Protein AF-A0A0L8LZT3-F1 (afdb_monomer_lite)

Radius of gyration: 16.88 Å; chains: 1; bounding box: 36×37×38 Å

Organism: NCBI:txid67356

Secondary structure (DSSP, 8-state):
-----PPP-PPTTS--SPPP-------TTPPP----HHHH-BTTB-HHHHHHHHHHHHHHHHHTTSS---TTT----S--SS--SEEEEE-SS-EEEEE-PPPPPP-

Foldseek 3Di:
DDDDDADDDDDPPPDDDDHDDDDDDDDPLDDDADDDQLQQDDPVGDNVRSVVVCVVPVVVVSVVVPPDPDPVPDPDDPDPDPDAQWDWDDDPRDIGTDGDDDDPPDD

InterPro domains:
  IPR001932 PPM-type phosphatase-like domain [PF07228] (3-58)
  IPR036457 PPM-type phosphatase-like domain superfamily [G3DSA:3.60.40.10] (1-75)

Structure (mmCIF, N/CA/C/O backbone):
data_AF-A0A0L8LZT3-F1
#
_entry.id   AF-A0A0L8LZT3-F1
#
loop_
_atom_site.group_PDB
_atom_site.id
_atom_site.type_symbol
_atom_site.label_atom_id
_atom_site.label_alt_id
_atom_site.label_comp_id
_atom_site.label_asym_id
_atom_site.label_entity_id
_atom_site.label_seq_id
_atom_site.pdbx_PDB_ins_code
_atom_site.Cartn_x
_atom_site.Cartn_y
_atom_site.Cartn_z
_atom_site.occupancy
_atom_site.B_iso_or_equiv
_atom_site.auth_seq_id
_atom_site.auth_comp_id
_atom_site.auth_asym_id
_atom_site.auth_atom_id
_atom_site.pdbx_PDB_model_num
ATOM 1 N N . MET A 1 1 ? -11.358 5.050 1.222 1.00 79.56 1 MET A N 1
ATOM 2 C CA . MET A 1 1 ? -9.973 4.613 0.958 1.00 79.56 1 MET A CA 1
ATOM 3 C C . MET A 1 1 ? -9.422 5.506 -0.126 1.00 79.56 1 MET A C 1
ATOM 5 O O . MET A 1 1 ? -10.138 5.769 -1.084 1.00 79.56 1 MET A O 1
ATOM 9 N N . GLU A 1 2 ? -8.191 5.956 0.040 1.00 85.88 2 GLU A N 1
ATOM 10 C CA . GLU A 1 2 ? -7.458 6.746 -0.943 1.00 85.88 2 GLU A CA 1
ATOM 11 C C . GLU A 1 2 ? -6.266 5.917 -1.426 1.00 85.88 2 GLU A C 1
ATOM 13 O O . GLU A 1 2 ? -5.649 5.213 -0.624 1.00 85.88 2 GLU A O 1
ATOM 18 N N . PHE A 1 3 ? -5.993 5.946 -2.732 1.00 86.88 3 PHE A N 1
ATOM 19 C CA . PHE A 1 3 ? -4.765 5.383 -3.288 1.00 86.88 3 PHE A CA 1
ATOM 20 C C . PHE A 1 3 ? -3.759 6.509 -3.429 1.00 86.88 3 PHE A C 1
ATOM 22 O O . PHE A 1 3 ? -4.098 7.571 -3.941 1.00 86.88 3 PHE A O 1
ATOM 29 N N . VAL A 1 4 ? -2.544 6.261 -2.959 1.00 88.75 4 VAL A N 1
ATOM 30 C CA . VAL A 1 4 ? -1.486 7.258 -2.981 1.00 88.75 4 VAL A CA 1
ATOM 31 C C . VAL A 1 4 ? -0.735 7.166 -4.301 1.00 88.75 4 VAL A C 1
ATOM 33 O O . VAL A 1 4 ? -0.240 6.093 -4.651 1.00 88.75 4 VAL A O 1
ATOM 36 N N . ASP A 1 5 ? -0.615 8.293 -4.994 1.00 86.81 5 ASP A N 1
ATOM 37 C CA . ASP A 1 5 ? 0.240 8.410 -6.170 1.00 86.81 5 ASP A CA 1
ATOM 38 C C . ASP A 1 5 ? 1.712 8.351 -5.740 1.00 86.81 5 ASP A C 1
ATOM 40 O O . ASP A 1 5 ? 2.230 9.257 -5.087 1.00 86.81 5 ASP A O 1
ATOM 44 N N . LEU A 1 6 ? 2.385 7.250 -6.080 1.00 86.62 6 LEU A N 1
ATOM 45 C CA . LEU A 1 6 ? 3.790 7.017 -5.752 1.00 86.62 6 LEU A CA 1
ATOM 46 C C . LEU A 1 6 ? 4.687 7.292 -6.968 1.00 86.62 6 LEU A C 1
ATOM 48 O O . LEU A 1 6 ? 4.317 6.944 -8.095 1.00 86.62 6 LEU A O 1
ATOM 52 N N . PRO A 1 7 ? 5.894 7.854 -6.766 1.00 85.00 7 PRO A N 1
ATOM 53 C CA . PRO A 1 7 ? 6.863 7.995 -7.841 1.00 85.00 7 PRO A CA 1
ATOM 54 C C . PRO A 1 7 ? 7.241 6.616 -8.393 1.00 85.00 7 PRO A C 1
ATOM 56 O O . PRO A 1 7 ? 7.458 5.652 -7.655 1.00 85.00 7 PRO A O 1
ATOM 59 N N . SER A 1 8 ? 7.324 6.515 -9.719 1.00 81.94 8 SER A N 1
ATOM 60 C CA . SER A 1 8 ? 7.755 5.283 -10.379 1.00 81.94 8 SER A CA 1
ATOM 61 C C . SER A 1 8 ? 9.250 5.053 -10.149 1.00 81.94 8 SER A C 1
ATOM 63 O O . SER A 1 8 ? 10.064 5.942 -10.386 1.00 81.94 8 SER A O 1
ATOM 65 N N . GLY A 1 9 ? 9.623 3.843 -9.731 1.00 76.69 9 GLY A N 1
ATOM 66 C CA . GLY A 1 9 ? 11.012 3.451 -9.497 1.00 76.69 9 GLY A CA 1
ATOM 67 C C . GLY A 1 9 ? 11.359 2.140 -10.192 1.00 76.69 9 GLY A C 1
ATOM 68 O O . GLY A 1 9 ? 10.525 1.241 -10.305 1.00 76.69 9 GLY A O 1
ATOM 69 N N . ALA A 1 10 ? 12.606 2.014 -10.651 1.00 76.62 10 ALA A N 1
ATOM 70 C CA . ALA A 1 10 ? 13.106 0.738 -11.153 1.00 76.62 10 ALA A CA 1
ATOM 71 C C . ALA A 1 10 ? 13.171 -0.301 -10.012 1.00 76.62 10 ALA A C 1
ATOM 73 O O . ALA A 1 10 ? 13.448 0.071 -8.868 1.00 76.62 10 ALA A O 1
ATOM 74 N N . PRO A 1 11 ? 12.979 -1.604 -10.292 1.00 78.31 11 PRO A N 1
ATOM 75 C CA . PRO A 1 11 ? 13.164 -2.641 -9.284 1.00 78.31 11 PRO A CA 1
ATOM 76 C C . PRO A 1 11 ? 14.560 -2.601 -8.646 1.00 78.31 11 PRO A C 1
ATOM 78 O O . PRO A 1 11 ? 15.563 -2.279 -9.293 1.00 78.31 11 PRO A O 1
ATOM 81 N N . LEU A 1 12 ? 14.630 -2.978 -7.368 1.00 78.94 12 LEU A N 1
ATOM 82 C CA . LEU A 1 12 ? 15.883 -3.040 -6.616 1.00 78.94 12 LEU A CA 1
ATOM 83 C C . LEU A 1 12 ? 16.912 -3.943 -7.318 1.00 78.94 12 LEU A C 1
ATOM 85 O O . LEU A 1 12 ? 16.589 -5.034 -7.783 1.00 78.94 12 LEU A O 1
ATOM 89 N N . GLY A 1 13 ? 18.172 -3.502 -7.349 1.00 73.31 13 GLY A N 1
ATOM 90 C CA . GLY A 1 13 ? 19.298 -4.293 -7.859 1.00 73.31 13 GLY A CA 1
ATOM 91 C C . GLY A 1 13 ? 19.539 -4.221 -9.370 1.00 73.31 13 GLY A C 1
ATOM 92 O O . GLY A 1 13 ? 20.522 -4.787 -9.836 1.00 73.31 13 GLY A O 1
ATOM 93 N N . LEU A 1 14 ? 18.709 -3.498 -10.129 1.00 76.75 14 LEU A N 1
ATOM 94 C CA . LEU A 1 14 ? 18.889 -3.336 -11.580 1.00 76.75 14 LEU A CA 1
ATOM 95 C C . LEU A 1 14 ? 19.781 -2.151 -11.984 1.00 76.75 14 LEU A C 1
ATOM 97 O O . LEU A 1 14 ? 20.050 -1.990 -13.168 1.00 76.75 14 LEU A O 1
ATOM 101 N N . GLY A 1 15 ? 20.258 -1.351 -11.024 1.00 66.12 15 GLY A N 1
ATOM 102 C CA . GLY A 1 15 ? 21.039 -0.141 -11.300 1.00 66.12 15 GLY A CA 1
ATOM 103 C C . GLY A 1 15 ? 20.192 0.908 -12.025 1.00 66.12 15 GLY A C 1
ATOM 104 O O . GLY A 1 15 ? 20.108 0.916 -13.248 1.00 66.12 15 GLY A O 1
ATOM 105 N N . GLY A 1 16 ? 19.542 1.790 -11.265 1.00 72.19 16 GLY A N 1
ATOM 106 C CA . GLY A 1 16 ? 18.647 2.823 -11.791 1.00 72.19 16 GLY A CA 1
ATOM 107 C C . GLY A 1 16 ? 18.837 4.175 -11.106 1.00 72.19 16 GLY A C 1
ATOM 108 O O . GLY A 1 16 ? 19.730 4.339 -10.273 1.00 72.19 16 GLY A O 1
ATOM 109 N N . MET A 1 17 ? 17.983 5.136 -11.473 1.00 72.62 17 MET A N 1
ATOM 110 C CA . MET A 1 17 ? 17.859 6.436 -10.802 1.00 72.62 17 MET A CA 1
ATOM 111 C C . MET A 1 17 ? 17.657 6.257 -9.284 1.00 72.62 17 MET A C 1
ATOM 113 O O . MET A 1 17 ? 17.141 5.218 -8.862 1.00 72.62 17 MET A O 1
ATOM 117 N N . PRO A 1 18 ? 18.054 7.240 -8.452 1.00 78.38 18 PRO A N 1
ATOM 118 C CA . PRO A 1 18 ? 17.779 7.198 -7.019 1.00 78.38 18 PRO A CA 1
ATOM 119 C C . PRO A 1 18 ? 16.279 7.026 -6.756 1.00 78.38 18 PRO A C 1
ATOM 121 O O . PRO A 1 18 ? 15.449 7.576 -7.479 1.00 78.38 18 PRO A O 1
ATOM 124 N N . PHE A 1 19 ? 15.943 6.260 -5.717 1.00 80.31 19 PHE A N 1
ATOM 125 C CA . PHE A 1 19 ? 14.562 6.127 -5.268 1.00 80.31 19 PHE A CA 1
ATOM 126 C C . PHE A 1 19 ? 14.074 7.461 -4.714 1.00 80.31 19 PHE A C 1
ATOM 128 O O . PHE A 1 19 ? 14.732 8.065 -3.867 1.00 80.31 19 PHE A O 1
ATOM 135 N N . GLU A 1 20 ? 12.913 7.890 -5.188 1.00 81.56 20 GLU A N 1
ATOM 136 C CA . GLU A 1 20 ? 12.195 9.027 -4.638 1.00 81.56 20 GLU A CA 1
ATOM 137 C C . GLU A 1 20 ? 11.222 8.535 -3.563 1.00 81.56 20 GLU A C 1
ATOM 139 O O . GLU A 1 20 ? 10.617 7.468 -3.692 1.00 81.56 20 GLU A O 1
ATOM 144 N N . ALA A 1 21 ? 11.107 9.298 -2.481 1.00 83.69 21 ALA A N 1
ATOM 145 C CA . ALA A 1 21 ? 10.193 9.025 -1.385 1.00 83.69 21 ALA A CA 1
ATOM 146 C C . ALA A 1 21 ? 9.211 10.186 -1.250 1.00 83.69 21 ALA A C 1
ATOM 148 O O . ALA A 1 21 ? 9.562 11.335 -1.513 1.00 83.69 21 ALA A O 1
ATOM 149 N N . ILE A 1 22 ? 8.000 9.869 -0.803 1.00 88.62 22 ILE A N 1
ATOM 150 C CA . ILE A 1 22 ? 6.995 10.862 -0.438 1.00 88.62 22 ILE A CA 1
ATOM 151 C C . ILE A 1 22 ? 6.677 10.741 1.047 1.00 88.62 22 ILE A C 1
ATOM 153 O O . ILE A 1 22 ? 6.777 9.660 1.635 1.00 88.62 22 ILE A O 1
ATOM 157 N N . GLU A 1 23 ? 6.266 11.854 1.634 1.00 89.94 23 GLU A N 1
ATOM 158 C CA . GLU A 1 23 ? 5.782 11.925 3.006 1.00 89.94 23 GLU A CA 1
ATOM 159 C C . GLU A 1 23 ? 4.274 12.185 2.981 1.00 89.94 23 GLU A C 1
ATOM 161 O O . GLU A 1 23 ? 3.776 12.948 2.153 1.00 89.94 23 GLU A O 1
ATOM 166 N N . LEU A 1 24 ? 3.542 11.506 3.863 1.00 87.81 24 LEU A N 1
ATOM 167 C CA . LEU A 1 24 ? 2.086 11.574 3.949 1.00 87.81 24 LEU A CA 1
ATOM 168 C C . LEU A 1 24 ? 1.693 11.820 5.400 1.00 87.81 24 LEU A C 1
ATOM 170 O O . LEU A 1 24 ? 2.098 11.069 6.289 1.00 87.81 24 LEU A O 1
ATOM 174 N N . GLU A 1 25 ? 0.856 12.826 5.619 1.00 88.62 25 GLU A N 1
ATOM 175 C CA . GLU A 1 25 ? 0.235 13.082 6.915 1.00 88.62 25 GLU A CA 1
ATOM 176 C C . GLU A 1 25 ? -1.038 12.240 7.047 1.00 88.62 25 GLU A C 1
ATOM 178 O O . GLU A 1 25 ? -1.945 12.324 6.217 1.00 88.62 25 GLU A O 1
ATOM 183 N N . LEU A 1 26 ? -1.114 11.420 8.096 1.00 85.19 26 LEU A N 1
ATOM 184 C CA . LEU A 1 26 ? -2.251 10.541 8.363 1.00 85.19 26 LEU A CA 1
ATOM 185 C C . LEU A 1 26 ? -2.900 10.918 9.694 1.00 85.19 26 LEU A C 1
ATOM 187 O O . LEU A 1 26 ? -2.217 11.080 10.705 1.00 85.19 26 LEU A O 1
ATOM 191 N N . ALA A 1 27 ? -4.232 11.003 9.714 1.00 84.50 27 ALA A N 1
ATOM 192 C CA . ALA A 1 27 ? -4.962 11.181 10.964 1.00 84.50 27 ALA A CA 1
ATOM 193 C C . ALA A 1 27 ? -4.723 9.982 11.898 1.00 84.50 27 ALA A C 1
ATOM 195 O O . ALA A 1 27 ? -4.590 8.843 11.438 1.00 84.50 27 ALA A O 1
ATOM 196 N N . GLU A 1 28 ? -4.705 10.220 13.210 1.00 78.94 28 GLU A N 1
ATOM 197 C CA . GLU A 1 28 ? -4.539 9.153 14.200 1.00 78.94 28 GLU A CA 1
ATOM 198 C C . GLU A 1 28 ? -5.595 8.048 14.004 1.00 78.94 28 GLU A C 1
ATOM 200 O O . GLU A 1 28 ? -6.771 8.325 13.774 1.00 78.94 28 GLU A O 1
ATOM 205 N N . GLY A 1 29 ? -5.157 6.786 14.050 1.00 77.06 29 GLY A N 1
ATOM 206 C CA . GLY A 1 29 ? -6.012 5.623 13.783 1.00 77.06 29 GLY A CA 1
ATOM 207 C C . GLY A 1 29 ? -6.235 5.309 12.298 1.00 77.06 29 GLY A C 1
ATOM 208 O O . GLY A 1 29 ? -6.929 4.344 11.984 1.00 77.06 29 GLY A O 1
ATOM 209 N N . SER A 1 30 ? -5.642 6.067 11.369 1.00 81.19 30 SER A N 1
ATOM 210 C CA . SER A 1 30 ? -5.760 5.760 9.939 1.00 81.19 30 SER A CA 1
ATOM 211 C C . SER A 1 30 ? -4.949 4.511 9.568 1.00 81.19 30 SER A C 1
ATOM 213 O O . SER A 1 30 ? -3.743 4.462 9.828 1.00 81.19 30 SER A O 1
ATOM 215 N N . PRO A 1 31 ? -5.559 3.505 8.918 1.00 79.44 31 PRO A N 1
ATOM 216 C CA . PRO A 1 31 ? -4.834 2.339 8.429 1.00 79.44 31 PRO A CA 1
ATOM 217 C C . PRO A 1 31 ? -4.013 2.684 7.177 1.00 79.44 31 PRO A C 1
ATOM 219 O O . PRO A 1 31 ? -4.550 3.194 6.193 1.00 79.44 31 PRO A O 1
ATOM 222 N N . LEU A 1 32 ? -2.732 2.311 7.163 1.00 83.69 32 LEU A N 1
ATOM 223 C CA . LEU A 1 32 ? -1.922 2.256 5.944 1.00 83.69 32 LEU A CA 1
ATOM 224 C C . LEU A 1 32 ? -1.861 0.809 5.445 1.00 83.69 32 LEU A C 1
ATOM 226 O O . LEU A 1 32 ? -1.440 -0.089 6.177 1.00 83.69 32 LEU A O 1
ATOM 230 N N . VAL A 1 33 ? -2.273 0.575 4.198 1.00 83.25 33 VAL A N 1
ATOM 231 C CA . VAL A 1 33 ? -2.291 -0.762 3.589 1.00 83.25 33 VAL A CA 1
ATOM 232 C C . VAL A 1 33 ? -1.333 -0.798 2.406 1.00 83.25 33 VAL A C 1
ATOM 234 O O . VAL A 1 33 ? -1.549 -0.129 1.402 1.00 83.25 33 VAL A O 1
ATOM 237 N N . LEU A 1 34 ? -0.292 -1.622 2.522 1.00 83.62 34 LEU A N 1
ATOM 238 C CA . LEU A 1 34 ? 0.648 -1.929 1.447 1.00 83.62 34 LEU A CA 1
ATOM 239 C C . LEU A 1 34 ? 0.216 -3.232 0.770 1.00 83.62 34 LEU A C 1
ATOM 241 O O . LEU A 1 34 ? -0.077 -4.223 1.445 1.00 83.62 34 LEU A O 1
ATOM 245 N N . TYR A 1 35 ? 0.193 -3.245 -0.558 1.00 80.56 35 TYR A N 1
ATOM 246 C CA . TYR A 1 35 ? -0.118 -4.431 -1.348 1.00 80.56 35 TYR A CA 1
ATOM 247 C C . TYR A 1 35 ? 0.849 -4.576 -2.524 1.00 80.56 35 TYR A C 1
ATOM 249 O O . TYR A 1 35 ? 1.611 -3.671 -2.845 1.00 80.56 35 TYR A O 1
ATOM 257 N N . THR A 1 36 ? 0.831 -5.754 -3.138 1.00 80.00 36 THR A N 1
ATOM 258 C CA . THR A 1 36 ? 1.597 -6.088 -4.345 1.00 80.00 36 THR A CA 1
ATOM 259 C C . THR A 1 36 ? 0.631 -6.467 -5.455 1.00 80.00 36 THR A C 1
ATOM 261 O O . THR A 1 36 ? -0.452 -6.966 -5.141 1.00 80.00 36 THR A O 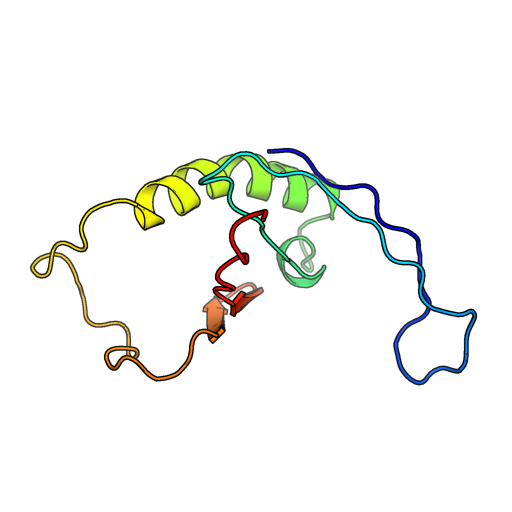1
ATOM 264 N N . ASP A 1 37 ? 1.044 -6.349 -6.714 1.00 79.44 37 ASP A N 1
ATOM 265 C CA . ASP A 1 37 ? 0.192 -6.625 -7.882 1.00 79.44 37 ASP A CA 1
ATOM 266 C C . ASP A 1 37 ? -0.496 -7.990 -7.809 1.00 79.44 37 ASP A C 1
ATOM 268 O O . ASP A 1 37 ? -1.697 -8.073 -8.017 1.00 79.44 37 ASP A O 1
ATOM 272 N N . GLY A 1 38 ? 0.184 -9.038 -7.332 1.00 77.94 38 GLY A N 1
ATOM 273 C CA . GLY A 1 38 ? -0.424 -10.368 -7.160 1.00 77.94 38 GLY A CA 1
ATOM 274 C C . GLY A 1 38 ? -1.590 -10.463 -6.156 1.00 77.94 38 GLY A C 1
ATOM 275 O O . GLY A 1 38 ? -2.137 -11.545 -5.971 1.00 77.94 38 GLY A O 1
ATOM 276 N N . LEU A 1 39 ? -1.956 -9.383 -5.454 1.00 77.56 39 LEU A N 1
ATOM 277 C CA . LEU A 1 39 ? -3.193 -9.306 -4.666 1.00 77.56 39 LEU A CA 1
ATOM 278 C C . LEU A 1 39 ? -4.394 -8.870 -5.518 1.00 77.56 39 LEU A C 1
ATOM 280 O O . LEU A 1 39 ? -5.518 -9.295 -5.242 1.00 77.56 39 LEU A O 1
ATOM 284 N N . ILE A 1 40 ? -4.155 -8.025 -6.522 1.00 83.19 40 ILE A N 1
ATOM 285 C CA . ILE A 1 40 ? -5.176 -7.393 -7.368 1.00 83.19 40 ILE A CA 1
ATOM 286 C C . ILE A 1 40 ? -5.239 -8.018 -8.760 1.00 83.19 40 ILE A C 1
ATOM 288 O O . ILE A 1 40 ? -6.320 -8.143 -9.320 1.00 83.19 40 ILE A O 1
ATOM 292 N N . GLU A 1 41 ? -4.124 -8.535 -9.251 1.00 80.56 41 GLU A N 1
ATOM 293 C CA . GLU A 1 41 ? -3.976 -9.183 -10.544 1.00 80.56 41 GLU A CA 1
ATOM 294 C C . GLU A 1 41 ? -3.966 -10.709 -10.370 1.00 80.56 41 GLU A C 1
ATOM 296 O O . GLU A 1 41 ? -3.201 -11.259 -9.573 1.00 80.56 41 GLU A O 1
ATOM 301 N N . ASP A 1 42 ? -4.820 -11.409 -11.118 1.00 80.19 42 ASP A N 1
ATOM 302 C CA . ASP A 1 42 ? -4.690 -12.851 -11.335 1.00 80.19 42 ASP A CA 1
ATOM 303 C C . ASP A 1 42 ? -5.032 -13.215 -12.791 1.00 80.19 42 ASP A C 1
ATOM 305 O O . ASP A 1 42 ? -5.348 -12.355 -13.608 1.00 80.19 42 ASP A O 1
ATOM 309 N N . ARG A 1 43 ? -4.954 -14.503 -13.157 1.00 76.88 43 ARG A N 1
ATOM 310 C CA . ARG A 1 43 ? -5.169 -14.954 -14.550 1.00 76.88 43 ARG A CA 1
ATOM 311 C C . ARG A 1 43 ? -6.561 -14.631 -15.111 1.00 76.88 43 ARG A C 1
ATOM 313 O O . ARG A 1 43 ? -6.759 -14.757 -16.318 1.00 76.88 43 ARG A O 1
ATOM 320 N N . HIS A 1 44 ? -7.518 -14.305 -14.252 1.00 78.12 44 HIS A N 1
ATOM 321 C CA . HIS A 1 44 ? -8.920 -14.086 -14.583 1.00 78.12 44 HIS A CA 1
ATOM 322 C C . HIS A 1 44 ? -9.422 -12.693 -14.187 1.00 78.12 44 HIS A C 1
ATOM 324 O O . HIS A 1 44 ? -10.578 -12.384 -14.476 1.00 78.12 44 HIS A O 1
ATOM 330 N N . ARG A 1 45 ? -8.591 -11.863 -13.546 1.00 79.81 45 ARG A N 1
ATOM 331 C CA . ARG A 1 45 ? -8.974 -10.549 -13.025 1.00 79.81 45 ARG A CA 1
ATOM 332 C C . ARG A 1 45 ? -7.927 -9.499 -13.381 1.00 79.81 45 ARG A C 1
ATOM 334 O O . ARG A 1 45 ? -6.755 -9.652 -13.041 1.00 79.81 45 ARG A O 1
ATOM 341 N N . ASP A 1 46 ? -8.377 -8.432 -14.033 1.00 84.75 46 ASP A N 1
ATOM 342 C CA . ASP A 1 46 ? -7.560 -7.251 -14.307 1.00 84.75 46 ASP A CA 1
ATOM 343 C C . ASP A 1 46 ? -7.327 -6.389 -13.053 1.00 84.75 46 ASP A C 1
ATOM 345 O O . ASP A 1 46 ? -7.962 -6.553 -12.006 1.00 84.75 46 ASP A O 1
ATOM 349 N N . ILE A 1 47 ? -6.374 -5.466 -13.180 1.00 83.50 47 ILE A N 1
ATOM 350 C CA . ILE A 1 47 ? -5.927 -4.565 -12.114 1.00 83.50 47 ILE A CA 1
ATOM 351 C C . ILE A 1 47 ? -7.084 -3.705 -11.592 1.00 83.50 47 ILE A C 1
ATOM 353 O O . ILE A 1 47 ? -7.263 -3.613 -10.378 1.00 83.50 47 ILE A O 1
ATOM 357 N N . ASP A 1 48 ? -7.884 -3.115 -12.481 1.00 85.75 48 ASP A N 1
ATOM 358 C CA . ASP A 1 48 ? -8.959 -2.188 -12.111 1.00 85.75 48 ASP A CA 1
ATOM 359 C C . ASP A 1 48 ? -10.034 -2.895 -11.274 1.00 85.75 48 ASP A C 1
ATOM 361 O O . ASP A 1 48 ? -10.376 -2.450 -10.174 1.00 85.75 48 ASP A O 1
ATOM 365 N N . SER A 1 49 ? -10.474 -4.069 -11.727 1.00 86.12 49 SER A N 1
ATOM 366 C CA . SER A 1 49 ? -11.421 -4.933 -11.018 1.00 86.12 49 SER A CA 1
ATOM 367 C C . SER A 1 49 ? -10.872 -5.393 -9.660 1.00 86.12 49 SER A C 1
ATOM 369 O O . SER A 1 49 ? -11.605 -5.494 -8.672 1.00 86.12 49 SER A O 1
ATOM 371 N N . GLY A 1 50 ? -9.566 -5.672 -9.580 1.00 86.31 50 GLY A N 1
ATOM 372 C CA . GLY A 1 50 ? -8.889 -6.008 -8.328 1.00 86.31 50 GLY A CA 1
ATOM 373 C C . GLY A 1 50 ? -8.859 -4.848 -7.327 1.00 86.31 50 GLY A C 1
ATOM 374 O O . GLY A 1 50 ? -9.068 -5.059 -6.127 1.00 86.31 50 GLY A O 1
ATOM 375 N N . LEU A 1 51 ? -8.641 -3.621 -7.808 1.00 87.88 51 LEU A N 1
ATOM 376 C CA . LEU A 1 51 ? -8.647 -2.407 -6.988 1.00 87.88 51 LEU A CA 1
ATOM 377 C C . LEU A 1 51 ? -10.053 -2.056 -6.491 1.00 87.88 51 LEU A C 1
ATOM 379 O O . LEU A 1 51 ? -10.206 -1.690 -5.323 1.00 87.88 51 LEU A O 1
ATOM 383 N N . GLU A 1 52 ? -11.082 -2.204 -7.328 1.00 88.12 52 GLU A N 1
ATOM 384 C CA . GLU A 1 52 ? -12.481 -2.043 -6.910 1.00 88.12 52 GLU A CA 1
ATOM 385 C C . GLU A 1 52 ? -12.848 -3.034 -5.802 1.00 88.12 52 GLU A C 1
ATOM 387 O O . GLU A 1 52 ? -13.360 -2.642 -4.754 1.00 88.12 52 GLU A O 1
ATOM 392 N N . GLN A 1 53 ? -12.470 -4.304 -5.950 1.00 86.50 53 GLN A N 1
ATOM 393 C CA . GLN A 1 53 ? -12.718 -5.303 -4.914 1.00 86.50 53 GLN A CA 1
ATOM 394 C C . GLN A 1 53 ? -11.986 -4.992 -3.595 1.00 86.50 53 GLN A C 1
ATOM 396 O O . GLN A 1 53 ? -12.528 -5.232 -2.511 1.00 86.50 53 GLN A O 1
ATOM 401 N N . LEU A 1 54 ? -10.764 -4.450 -3.653 1.00 84.94 54 LEU A N 1
ATOM 402 C CA . LEU A 1 54 ? -10.067 -3.986 -2.450 1.00 84.94 54 LEU A CA 1
ATOM 403 C C . LEU A 1 54 ? -10.813 -2.840 -1.765 1.00 84.94 54 LEU A C 1
ATOM 405 O O . LEU A 1 54 ? -10.930 -2.862 -0.537 1.00 84.94 54 LEU A O 1
ATOM 409 N N . ARG A 1 55 ? -11.331 -1.871 -2.535 1.00 87.88 55 ARG A N 1
ATOM 410 C CA . ARG A 1 55 ? -12.114 -0.743 -1.999 1.00 87.88 55 ARG A CA 1
ATOM 411 C C . ARG A 1 55 ? -13.340 -1.219 -1.221 1.00 87.88 55 ARG A C 1
ATOM 413 O O . ARG A 1 55 ? -13.639 -0.633 -0.182 1.00 87.88 55 ARG A O 1
ATOM 420 N N . ASP A 1 56 ? -13.976 -2.296 -1.669 1.00 86.88 56 ASP A N 1
ATOM 421 C CA . ASP A 1 56 ? -15.172 -2.846 -1.026 1.00 86.88 56 ASP A CA 1
ATOM 422 C C . ASP A 1 56 ? -14.856 -3.674 0.229 1.00 86.88 56 ASP A C 1
ATOM 424 O O . ASP A 1 56 ? -15.541 -3.572 1.248 1.00 86.88 56 ASP A O 1
ATOM 428 N N . VAL A 1 57 ? -13.808 -4.505 0.188 1.00 85.31 57 VAL A N 1
ATOM 429 C CA . VAL A 1 57 ? -13.523 -5.481 1.257 1.00 85.31 57 VAL A CA 1
ATOM 430 C C . VAL A 1 57 ? -12.707 -4.883 2.404 1.00 85.31 57 VAL A C 1
ATOM 432 O O . VAL A 1 57 ? -12.896 -5.261 3.567 1.00 85.31 57 VAL A O 1
ATOM 435 N N . LEU A 1 58 ? -11.775 -3.970 2.111 1.00 83.25 58 LEU A N 1
ATOM 436 C CA . LEU A 1 58 ? -10.847 -3.449 3.116 1.00 83.25 58 LEU A CA 1
ATOM 437 C C . LEU A 1 58 ? -11.528 -2.718 4.282 1.00 83.25 58 LEU A C 1
ATOM 439 O O . LEU A 1 58 ? -11.123 -2.994 5.410 1.00 83.25 58 LEU A O 1
ATOM 443 N N . PRO A 1 59 ? -12.555 -1.864 4.103 1.00 82.75 59 PRO A N 1
ATOM 444 C CA . PRO A 1 59 ? -13.176 -1.152 5.224 1.00 82.75 59 PRO A CA 1
ATOM 445 C C . PRO A 1 59 ? -13.697 -2.088 6.324 1.00 82.75 59 PRO A C 1
ATOM 447 O O . PRO A 1 59 ? -13.397 -1.892 7.501 1.00 82.75 59 PRO A O 1
ATOM 450 N N . GLY A 1 60 ? -14.393 -3.168 5.949 1.00 77.19 60 GLY A N 1
ATOM 451 C CA . GLY A 1 60 ? -14.866 -4.176 6.907 1.00 77.19 60 GLY A CA 1
ATOM 452 C C . GLY A 1 60 ? -13.732 -4.995 7.536 1.00 77.19 60 GLY A C 1
ATOM 453 O O . GLY A 1 60 ? -13.865 -5.516 8.647 1.00 77.19 60 GLY A O 1
ATOM 454 N N . ARG A 1 61 ? -12.590 -5.106 6.846 1.00 77.50 61 ARG A N 1
ATOM 455 C CA . ARG A 1 61 ? -11.406 -5.815 7.341 1.00 77.50 61 ARG A CA 1
ATOM 456 C C . ARG A 1 61 ? -10.486 -4.976 8.218 1.00 77.50 61 ARG A C 1
ATOM 458 O O . ARG A 1 61 ? -9.825 -5.541 9.080 1.00 77.50 61 ARG A O 1
ATOM 465 N N . VAL A 1 62 ? -10.477 -3.665 8.037 1.00 74.44 62 VAL A N 1
ATOM 466 C CA . VAL A 1 62 ? -9.819 -2.728 8.946 1.00 74.44 62 VAL A CA 1
ATOM 467 C C . VAL A 1 62 ? -10.648 -2.577 10.217 1.00 74.44 62 VAL A C 1
ATOM 469 O O . VAL A 1 62 ? -10.099 -2.678 11.304 1.00 74.44 62 VAL A O 1
ATOM 472 N N . ALA A 1 63 ? -11.970 -2.408 10.108 1.00 69.75 63 ALA A N 1
ATOM 473 C CA . ALA A 1 63 ? -12.831 -2.176 11.273 1.00 69.75 63 ALA A CA 1
ATOM 474 C C . ALA A 1 63 ? -12.783 -3.317 12.312 1.00 69.75 63 ALA A C 1
ATOM 476 O O . ALA A 1 63 ? -12.988 -3.092 13.500 1.00 69.75 63 ALA A O 1
ATOM 477 N N . GLN A 1 64 ? -12.486 -4.547 11.881 1.00 67.50 64 GLN A N 1
ATOM 478 C CA . GLN A 1 64 ? -12.290 -5.686 12.787 1.00 67.50 64 GLN A CA 1
ATOM 479 C C . GLN A 1 64 ? -10.934 -5.690 13.514 1.00 67.50 64 GLN A C 1
ATOM 481 O O . GLN A 1 64 ? -10.772 -6.483 14.437 1.00 67.50 64 GLN A O 1
ATOM 486 N N . TRP A 1 65 ? -9.958 -4.868 13.114 1.00 68.6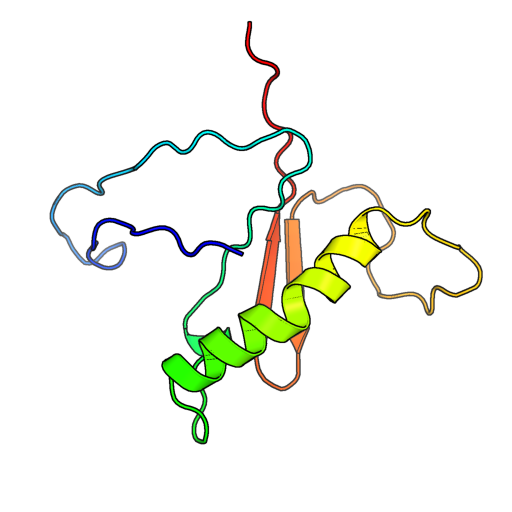2 65 TRP A N 1
ATOM 487 C CA . TRP A 1 65 ? -8.663 -4.774 13.802 1.00 68.62 65 TRP A CA 1
ATOM 488 C C . TRP A 1 65 ? -8.772 -4.050 15.148 1.00 68.62 65 TRP A C 1
ATOM 490 O O . TRP A 1 65 ? -8.051 -4.414 16.073 1.00 68.62 65 TRP A O 1
ATOM 500 N N . ASP A 1 66 ? -9.716 -3.114 15.276 1.00 59.62 66 ASP A N 1
ATOM 501 C CA . ASP A 1 66 ? -9.954 -2.338 16.503 1.00 59.62 66 ASP A CA 1
ATOM 502 C C . ASP A 1 66 ? -10.978 -2.973 17.455 1.00 59.62 66 ASP A C 1
ATOM 504 O O . ASP A 1 66 ? -11.178 -2.497 18.576 1.00 59.62 66 ASP A O 1
ATOM 508 N N . LEU 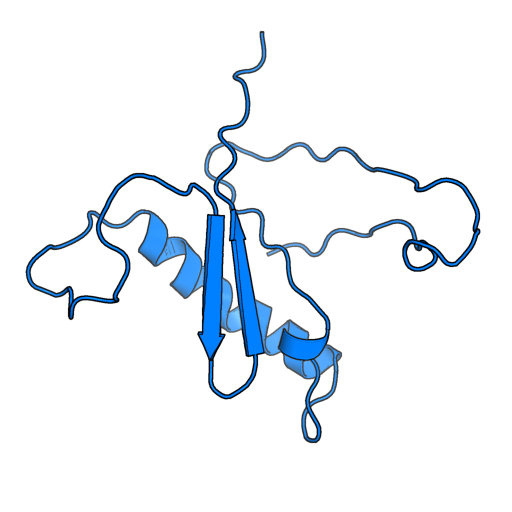A 1 67 ? -11.646 -4.058 17.046 1.00 56.94 67 LEU A N 1
ATOM 509 C CA . LEU A 1 67 ? -12.548 -4.773 17.944 1.00 56.94 67 LEU A CA 1
ATOM 510 C C . LEU A 1 67 ? -11.736 -5.459 19.055 1.00 56.94 67 LEU A C 1
ATOM 512 O O . LEU A 1 67 ? -10.720 -6.098 18.759 1.00 56.94 67 LEU A O 1
ATOM 516 N N . PRO A 1 68 ? -12.189 -5.398 20.327 1.00 54.25 68 PRO A N 1
ATOM 517 C CA . PRO A 1 68 ? -11.601 -6.196 21.391 1.00 54.25 68 PRO A CA 1
ATOM 518 C C . PRO A 1 68 ? -11.527 -7.646 20.928 1.00 54.25 68 PRO A C 1
ATOM 520 O O . PRO A 1 68 ? -12.528 -8.215 20.490 1.00 54.25 68 PRO A O 1
ATOM 523 N N . CYS A 1 69 ? -10.331 -8.227 20.983 1.00 54.31 69 CYS A N 1
ATOM 524 C CA . CYS A 1 69 ? -10.114 -9.606 20.578 1.00 54.31 69 CYS A CA 1
ATOM 525 C C . CYS A 1 69 ? -10.958 -10.506 21.496 1.00 54.31 69 CYS A C 1
ATOM 527 O O . CYS A 1 69 ? -10.551 -10.771 22.626 1.00 54.31 69 CYS A O 1
ATOM 529 N N . ASP A 1 70 ? -12.144 -10.932 21.051 1.00 51.22 70 ASP A N 1
ATOM 530 C CA . ASP A 1 70 ? -12.968 -11.884 21.792 1.00 51.22 70 ASP A CA 1
ATOM 531 C C . ASP A 1 70 ? -12.243 -13.243 21.797 1.00 51.22 70 ASP A C 1
ATOM 533 O O . ASP A 1 70 ? -12.056 -13.862 20.741 1.00 51.22 70 ASP A O 1
ATOM 537 N N . PRO A 1 71 ? -11.787 -13.727 22.965 1.00 55.31 71 PRO A N 1
ATOM 538 C CA . PRO A 1 71 ? -11.053 -14.981 23.042 1.00 55.31 71 PRO A CA 1
ATOM 539 C C . PRO A 1 71 ? -11.920 -16.199 22.681 1.00 55.31 71 PRO A C 1
ATOM 541 O O . PRO A 1 71 ? -11.359 -17.238 22.336 1.00 55.31 71 PRO A O 1
ATOM 544 N N . ALA A 1 72 ? -13.255 -16.096 22.732 1.00 55.31 72 ALA A N 1
ATOM 545 C CA . ALA A 1 72 ? -14.173 -17.216 22.520 1.00 55.31 72 ALA A CA 1
ATOM 546 C C . ALA A 1 72 ? -14.481 -17.497 21.037 1.00 55.31 72 ALA A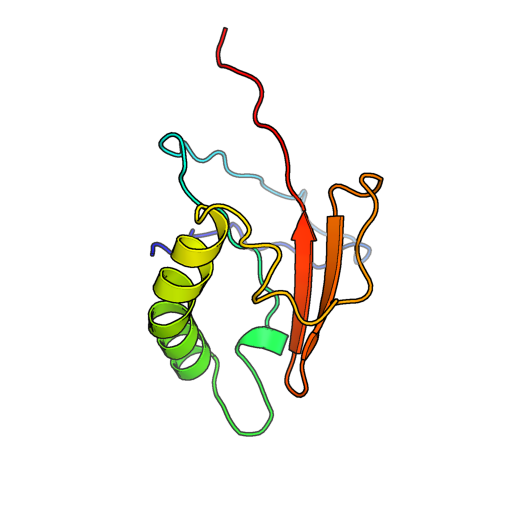 C 1
ATOM 548 O O . ALA A 1 72 ? -14.778 -18.635 20.675 1.00 55.31 72 ALA A O 1
ATOM 549 N N . THR A 1 73 ? -14.364 -16.496 20.160 1.00 52.12 73 THR A N 1
ATOM 550 C CA . THR A 1 73 ? -14.541 -16.648 18.702 1.00 52.12 73 THR A CA 1
ATOM 551 C C . THR A 1 73 ? -13.230 -16.929 17.963 1.00 52.12 73 THR A C 1
ATOM 553 O O . THR A 1 73 ? -13.226 -17.236 16.764 1.00 52.12 73 THR A O 1
ATOM 556 N N . ARG A 1 74 ? -12.091 -16.910 18.670 1.00 47.62 74 ARG A N 1
ATOM 557 C CA . ARG A 1 74 ? -10.788 -17.218 18.084 1.00 47.62 74 ARG A CA 1
ATOM 558 C C . ARG A 1 74 ? -10.630 -18.724 17.880 1.00 47.62 74 ARG A C 1
ATOM 560 O O . ARG A 1 74 ? -10.088 -19.436 18.718 1.00 47.62 74 ARG A O 1
ATOM 567 N N . ARG A 1 75 ? -10.972 -19.207 16.683 1.00 36.50 75 ARG A N 1
ATOM 568 C CA . ARG A 1 75 ? -10.288 -20.387 16.137 1.00 36.50 75 ARG A CA 1
ATOM 569 C C . ARG A 1 75 ? -8.793 -20.026 16.099 1.00 36.50 75 ARG A C 1
ATOM 571 O O . ARG A 1 75 ? -8.455 -19.031 15.451 1.00 36.50 75 ARG A O 1
ATOM 578 N N . PRO A 1 76 ? -7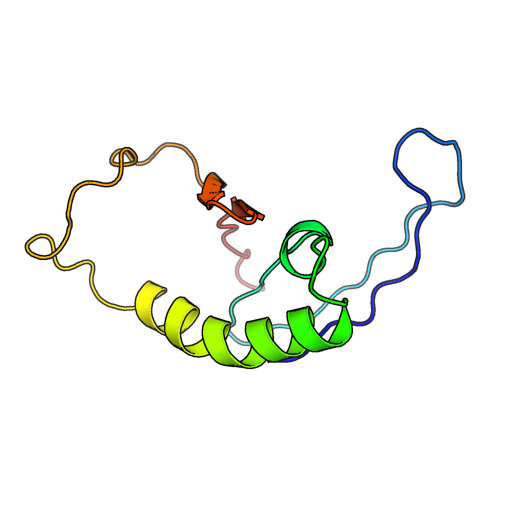.900 -20.730 16.819 1.00 38.47 76 PRO A N 1
ATOM 579 C CA . PRO A 1 76 ? -6.505 -20.324 16.913 1.00 38.47 76 PRO A CA 1
ATOM 580 C C . PRO A 1 76 ? -5.876 -20.355 15.517 1.00 38.47 76 PRO A C 1
ATOM 582 O O . PRO A 1 76 ? -5.627 -21.410 14.941 1.00 38.47 76 PRO A O 1
ATOM 585 N N . SER A 1 77 ? -5.640 -19.170 14.954 1.00 44.25 77 SER A N 1
ATOM 586 C CA . SER A 1 77 ? -4.629 -18.990 13.917 1.00 44.25 77 SER A CA 1
ATOM 587 C C . SER A 1 77 ? -3.274 -19.275 14.571 1.00 44.25 77 SER A C 1
ATOM 589 O O . SER A 1 77 ? -3.070 -18.795 15.689 1.00 44.25 77 SER A O 1
ATOM 591 N N . PRO A 1 78 ? -2.345 -20.006 13.927 1.00 38.09 78 PRO A N 1
ATOM 592 C CA . PRO A 1 78 ? -1.008 -20.263 14.462 1.00 38.09 78 PRO A CA 1
ATOM 593 C C . PRO A 1 78 ? -0.183 -18.966 14.461 1.00 38.09 78 PRO A C 1
ATOM 595 O O . PRO A 1 78 ? 0.643 -18.732 13.590 1.00 38.09 78 PRO A O 1
ATOM 598 N N . ALA A 1 79 ? -0.486 -18.072 15.399 1.00 44.09 79 ALA A N 1
ATOM 599 C CA . ALA A 1 79 ? 0.232 -16.841 15.701 1.00 44.09 79 ALA A CA 1
ATOM 600 C C . ALA A 1 79 ? -0.303 -16.290 17.034 1.00 44.09 79 ALA A C 1
ATOM 602 O O . ALA A 1 79 ? -1.097 -15.350 17.079 1.00 44.09 79 ALA A O 1
ATOM 603 N N . SER A 1 80 ? 0.089 -16.915 18.140 1.00 52.59 80 SER A N 1
ATOM 604 C CA . SER A 1 80 ? -0.155 -16.387 19.483 1.00 52.59 80 SER A CA 1
ATOM 605 C C . SER A 1 80 ? 1.126 -16.471 20.309 1.00 52.59 80 SER A C 1
ATOM 607 O O . SER A 1 80 ? 1.319 -17.415 21.067 1.00 52.59 80 SER A O 1
ATOM 609 N N . ALA A 1 81 ? 2.002 -15.480 20.126 1.00 43.88 81 ALA A N 1
ATOM 610 C CA . ALA A 1 81 ? 2.961 -14.989 21.119 1.00 43.88 81 ALA A CA 1
ATOM 611 C C . ALA A 1 81 ? 3.504 -13.612 20.663 1.00 43.88 81 ALA A C 1
ATOM 613 O O . ALA A 1 81 ? 3.712 -13.414 19.463 1.00 43.88 81 ALA A O 1
ATOM 614 N N . PRO A 1 82 ? 3.745 -12.652 21.576 1.00 55.78 82 PRO A N 1
ATOM 615 C CA . PRO A 1 82 ? 4.097 -11.279 21.218 1.00 55.78 82 PRO A CA 1
ATOM 616 C C . PRO A 1 82 ? 5.591 -11.172 20.894 1.00 55.78 82 PRO A C 1
ATOM 618 O O . PRO A 1 82 ? 6.374 -10.851 21.783 1.00 55.78 82 PRO A O 1
ATOM 621 N N . ARG A 1 83 ? 6.020 -11.487 19.659 1.00 42.00 83 ARG A N 1
ATOM 622 C CA . ARG A 1 83 ? 7.445 -11.366 19.260 1.00 42.00 83 ARG A CA 1
ATOM 623 C C . ARG A 1 83 ? 7.768 -10.942 17.826 1.00 42.00 83 ARG A C 1
ATOM 625 O O . ARG A 1 83 ? 8.941 -10.736 17.548 1.00 42.00 83 ARG A O 1
ATOM 632 N N . HIS A 1 84 ? 6.805 -10.699 16.942 1.00 44.69 84 HIS A N 1
ATOM 633 C CA . HIS A 1 84 ? 7.112 -10.173 15.606 1.00 44.69 84 HIS A CA 1
ATOM 634 C C . HIS A 1 84 ? 6.013 -9.190 15.192 1.00 44.69 84 HIS A C 1
ATOM 636 O O . HIS A 1 84 ? 4.900 -9.608 14.899 1.00 44.69 84 HIS A O 1
ATOM 642 N N . ARG A 1 85 ? 6.309 -7.880 15.188 1.00 60.97 85 ARG A N 1
ATOM 643 C CA . ARG A 1 85 ? 5.421 -6.804 14.681 1.00 60.97 85 ARG A CA 1
ATOM 644 C C . ARG A 1 85 ? 5.252 -6.855 13.155 1.00 60.97 85 ARG A C 1
ATOM 646 O O . ARG A 1 85 ? 4.987 -5.847 12.524 1.00 60.97 85 ARG A O 1
ATOM 653 N N . TRP A 1 86 ? 5.478 -8.011 12.551 1.00 59.44 86 TRP A N 1
ATOM 654 C CA . TRP A 1 86 ? 5.416 -8.245 11.122 1.00 59.44 86 TRP A CA 1
ATOM 655 C C . TRP A 1 86 ? 5.048 -9.705 10.878 1.00 59.44 86 TRP A C 1
ATOM 657 O O . TRP A 1 86 ? 5.331 -10.577 11.704 1.00 59.44 86 TRP A O 1
ATOM 667 N N . GLY A 1 87 ? 4.400 -9.981 9.751 1.00 61.00 87 GLY A N 1
ATOM 668 C CA . GLY A 1 87 ? 3.945 -11.324 9.425 1.00 61.00 87 GLY A CA 1
ATOM 669 C C . GLY A 1 87 ? 3.594 -11.508 7.957 1.00 61.00 87 GLY A C 1
ATOM 670 O O . GLY A 1 87 ? 3.591 -10.574 7.157 1.00 61.00 87 GLY A O 1
ATOM 671 N N . THR A 1 88 ? 3.336 -12.760 7.590 1.00 57.41 88 THR A N 1
ATOM 672 C CA . THR A 1 88 ? 2.885 -13.157 6.255 1.00 57.41 88 THR A CA 1
ATOM 673 C C . THR A 1 88 ? 1.713 -14.122 6.381 1.00 57.41 88 THR A C 1
ATOM 675 O O . THR A 1 88 ? 1.766 -15.075 7.157 1.00 57.41 88 THR A O 1
ATOM 678 N N . ARG A 1 89 ? 0.662 -13.906 5.590 1.00 60.44 89 ARG A N 1
ATOM 679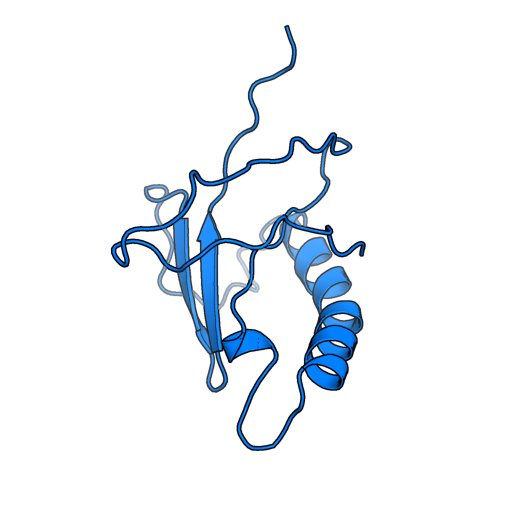 C CA . ARG A 1 89 ? -0.535 -14.748 5.524 1.00 60.44 89 ARG A CA 1
ATOM 680 C C . ARG A 1 89 ? -0.769 -15.075 4.068 1.00 60.44 89 ARG A C 1
ATOM 682 O O . ARG A 1 89 ? -1.043 -14.193 3.260 1.00 60.44 89 ARG A O 1
ATOM 689 N N . TYR A 1 90 ? -0.676 -16.357 3.766 1.00 56.84 90 TYR A N 1
ATOM 690 C CA . TYR A 1 90 ? -1.040 -16.892 2.468 1.00 56.84 90 TYR A CA 1
ATOM 691 C C . TYR A 1 90 ? -2.560 -17.065 2.414 1.00 56.84 90 TYR A C 1
ATOM 693 O O . TYR A 1 90 ? -3.177 -17.567 3.358 1.00 56.84 90 TYR A O 1
ATOM 701 N N . THR A 1 91 ? -3.167 -16.614 1.327 1.00 60.44 91 THR A N 1
ATOM 702 C CA . THR A 1 91 ? -4.535 -16.938 0.924 1.00 60.44 91 THR A CA 1
ATOM 703 C C . THR A 1 91 ? -4.460 -17.776 -0.358 1.00 60.44 91 THR A C 1
ATOM 705 O O . THR A 1 91 ? -3.396 -17.833 -0.977 1.00 60.44 91 THR A O 1
ATOM 708 N N . PRO A 1 92 ? -5.547 -18.442 -0.784 1.00 59.94 92 PRO A N 1
ATOM 709 C CA . PRO A 1 92 ? -5.535 -19.199 -2.038 1.00 59.94 92 PRO A CA 1
ATOM 710 C C . PRO A 1 92 ? -5.179 -18.351 -3.272 1.00 59.94 92 PRO A C 1
ATOM 712 O O . PRO A 1 92 ? -4.704 -18.899 -4.261 1.00 59.94 92 PRO A O 1
ATOM 715 N N . ASN A 1 93 ? -5.366 -17.028 -3.191 1.00 55.47 93 ASN A N 1
ATOM 716 C CA . ASN A 1 93 ? -5.215 -16.113 -4.322 1.00 55.47 93 ASN A CA 1
ATOM 717 C C . ASN A 1 93 ? -4.085 -15.092 -4.132 1.00 55.47 93 ASN A C 1
ATOM 719 O O . ASN A 1 93 ? -3.782 -14.371 -5.068 1.00 55.47 93 ASN A O 1
ATOM 723 N N . ALA A 1 94 ? -3.491 -14.973 -2.940 1.00 53.53 94 ALA A N 1
ATOM 724 C CA . ALA A 1 94 ? -2.525 -13.916 -2.661 1.00 53.53 94 ALA A CA 1
ATOM 725 C C . ALA A 1 94 ? -1.633 -14.209 -1.449 1.00 53.53 94 ALA A C 1
ATOM 727 O O . ALA A 1 94 ? -1.869 -15.106 -0.638 1.00 53.53 94 ALA A O 1
ATOM 728 N N . LYS A 1 95 ? -0.618 -13.367 -1.280 1.00 58.59 95 LYS A N 1
ATOM 729 C CA . LYS A 1 95 ? 0.204 -13.287 -0.076 1.00 58.59 95 LYS A CA 1
ATOM 730 C C . LYS A 1 95 ? 0.030 -11.898 0.528 1.00 58.59 95 LYS A C 1
ATOM 732 O O . LYS A 1 95 ? 0.336 -10.905 -0.115 1.00 58.59 95 LYS A O 1
ATOM 737 N N . ILE A 1 96 ? -0.431 -11.834 1.772 1.00 62.38 96 ILE A N 1
ATOM 738 C CA . ILE A 1 96 ? -0.514 -10.587 2.536 1.00 62.38 96 ILE A CA 1
ATOM 739 C C . ILE A 1 96 ? 0.714 -10.519 3.436 1.00 62.38 96 ILE A C 1
ATOM 741 O O . ILE A 1 96 ? 0.911 -11.406 4.270 1.00 62.38 96 ILE A O 1
ATOM 745 N N . ILE A 1 97 ? 1.523 -9.476 3.273 1.00 62.97 97 ILE A N 1
ATOM 746 C CA . ILE A 1 97 ? 2.597 -9.113 4.200 1.00 62.97 97 ILE A CA 1
ATOM 747 C C . ILE A 1 97 ? 2.086 -7.919 5.001 1.00 62.97 97 ILE A C 1
ATOM 749 O O . ILE A 1 97 ? 1.567 -6.976 4.414 1.00 62.97 97 ILE A O 1
ATOM 753 N N . TRP A 1 98 ? 2.198 -7.958 6.325 1.00 65.31 98 TRP A N 1
ATOM 754 C CA . TRP A 1 98 ? 1.859 -6.810 7.167 1.00 65.31 98 TRP A CA 1
ATOM 755 C C . TRP A 1 98 ? 2.978 -6.526 8.153 1.00 65.31 98 TRP A C 1
ATOM 757 O O . TRP A 1 98 ? 3.748 -7.416 8.521 1.00 65.31 98 TRP A O 1
ATOM 767 N N . THR A 1 99 ? 3.032 -5.275 8.589 1.00 57.66 99 THR A N 1
ATOM 768 C CA . THR A 1 99 ? 3.878 -4.806 9.677 1.00 57.66 99 THR A CA 1
ATOM 769 C C . THR A 1 99 ? 3.120 -3.745 10.464 1.00 57.66 99 THR A C 1
ATOM 771 O O . THR A 1 99 ? 2.396 -2.942 9.884 1.00 57.66 99 THR A O 1
ATOM 774 N N . GLU A 1 100 ? 3.263 -3.757 11.782 1.00 60.06 100 GLU A N 1
ATOM 775 C CA . GLU A 1 100 ? 2.714 -2.747 12.682 1.00 60.06 100 GLU A CA 1
ATOM 776 C C . GLU A 1 100 ? 3.853 -1.843 13.146 1.00 60.06 100 GLU A C 1
ATOM 778 O O . GLU A 1 100 ? 4.629 -2.195 14.044 1.00 60.06 100 GLU A O 1
ATOM 783 N N . GLN A 1 101 ? 3.964 -0.665 12.534 1.00 59.59 101 GLN A N 1
ATOM 784 C CA . GLN A 1 101 ? 4.931 0.343 12.948 1.00 59.59 101 GLN A CA 1
ATOM 785 C C . GLN A 1 101 ? 4.255 1.343 13.895 1.00 59.59 101 GLN A C 1
ATOM 787 O O . GLN A 1 101 ? 3.332 2.039 13.478 1.00 59.59 101 GLN A O 1
ATOM 792 N N . PRO A 1 102 ? 4.687 1.443 15.166 1.00 58.12 102 PRO A N 1
ATOM 793 C CA . PRO A 1 102 ? 4.263 2.544 16.012 1.00 58.12 102 PRO A CA 1
ATOM 794 C C . PRO A 1 102 ? 4.882 3.823 15.447 1.00 58.12 102 PRO A C 1
ATOM 796 O O . PRO A 1 102 ? 6.107 3.930 15.351 1.00 58.12 102 PRO A O 1
ATOM 799 N N . LEU A 1 103 ? 4.042 4.772 15.044 1.00 55.97 103 LEU A N 1
ATOM 800 C CA . LEU A 1 103 ? 4.518 6.085 14.634 1.00 55.97 103 LEU A CA 1
ATOM 801 C C . LEU A 1 103 ? 5.031 6.824 15.882 1.00 55.97 103 LEU A C 1
ATOM 803 O O . LEU A 1 103 ? 4.355 6.807 16.919 1.00 55.97 103 LEU A O 1
ATOM 807 N N . PRO A 1 104 ? 6.235 7.424 15.840 1.00 57.88 104 PRO A N 1
ATOM 808 C CA . PRO A 1 104 ? 6.689 8.278 16.926 1.00 57.88 104 PRO A CA 1
ATOM 809 C C . PRO A 1 104 ? 5.694 9.429 17.096 1.00 57.88 104 PRO A C 1
ATOM 811 O O . PRO A 1 104 ? 5.203 9.986 16.117 1.00 57.88 104 PRO A O 1
ATOM 814 N N . ARG A 1 105 ? 5.372 9.777 18.345 1.00 50.41 105 ARG A N 1
ATOM 815 C CA . ARG A 1 105 ? 4.543 10.955 18.615 1.00 50.41 105 ARG A CA 1
ATOM 816 C C . ARG A 1 105 ? 5.296 12.195 18.130 1.00 50.41 105 ARG A C 1
ATOM 818 O O . ARG A 1 105 ? 6.479 12.332 18.446 1.00 50.41 105 ARG A O 1
ATOM 825 N N . ALA A 1 106 ? 4.620 13.063 17.378 1.00 53.25 106 ALA A N 1
ATOM 826 C CA . ALA A 1 106 ? 5.164 14.364 17.003 1.00 53.25 106 ALA A CA 1
ATOM 827 C C . ALA A 1 106 ? 5.621 15.106 18.275 1.00 53.25 106 ALA A C 1
ATOM 829 O O . ALA A 1 106 ? 4.908 15.084 19.283 1.00 53.25 106 ALA A O 1
ATOM 830 N N . SER A 1 107 ? 6.845 15.647 18.247 1.00 49.88 107 SER A N 1
ATOM 831 C CA . SER A 1 107 ? 7.452 16.397 19.362 1.00 49.88 107 SER A CA 1
ATOM 832 C C . SER A 1 107 ? 6.937 17.827 19.433 1.00 49.88 107 SER A C 1
ATOM 834 O O . SER A 1 107 ? 6.676 18.399 18.353 1.00 49.88 107 SER A O 1
#

pLDDT: mean 70.49, std 14.69, range [36.5, 89.94]

Sequence (107 aa):
MEFVDLPSGAPLGLGGMPFEAIELELAEGSPLVLYTDGLIEDRHRDIDSGLEQLRDVLPGRVAQWDLPCDPATRRPSPASAPRHRWGTRYTPNAKIIWTEQPLPRAS